Protein AF-A0A9E5KJV5-F1 (afdb_monomer)

Structure (mmCIF, N/CA/C/O backbone):
data_AF-A0A9E5KJV5-F1
#
_entry.id   AF-A0A9E5KJV5-F1
#
loop_
_atom_site.group_PDB
_atom_site.id
_atom_site.type_symbol
_atom_site.label_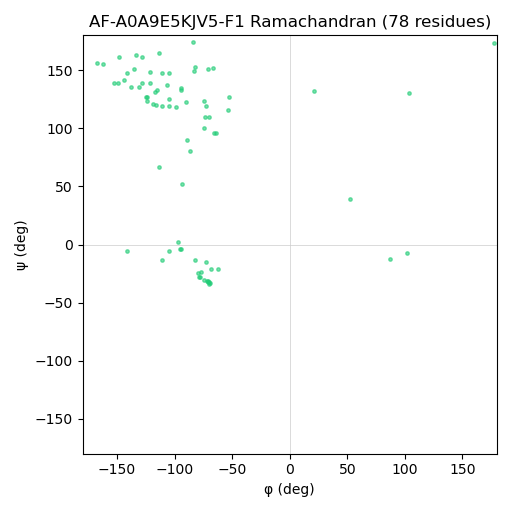atom_id
_atom_site.label_alt_id
_atom_site.label_comp_id
_atom_site.label_asym_id
_atom_site.label_entity_id
_atom_site.label_seq_id
_atom_site.pdbx_PDB_ins_code
_atom_site.Cartn_x
_atom_site.Cartn_y
_atom_site.Cartn_z
_atom_site.occupancy
_atom_site.B_iso_or_equiv
_atom_site.auth_seq_id
_atom_site.auth_comp_id
_atom_site.auth_asym_id
_atom_site.auth_atom_id
_atom_site.pdbx_PDB_model_num
ATOM 1 N N . MET A 1 1 ? -50.974 -2.371 33.736 1.00 33.44 1 MET A N 1
ATOM 2 C CA . MET A 1 1 ? -50.090 -3.422 33.194 1.00 33.44 1 MET A CA 1
ATOM 3 C C . MET A 1 1 ? -49.839 -3.162 31.712 1.00 33.44 1 MET A C 1
ATOM 5 O O . MET A 1 1 ? -50.806 -3.090 30.975 1.00 33.44 1 MET A O 1
ATOM 9 N N . ASN A 1 2 ? -48.563 -2.963 31.359 1.00 29.50 2 ASN A N 1
ATOM 10 C CA . ASN A 1 2 ? -47.816 -3.239 30.112 1.00 29.50 2 ASN A CA 1
ATOM 11 C C . ASN A 1 2 ? -48.614 -3.406 28.790 1.00 29.50 2 ASN A C 1
ATOM 13 O O . ASN A 1 2 ? -49.511 -4.233 28.709 1.00 29.50 2 ASN A O 1
ATOM 17 N N . THR A 1 3 ? -48.244 -2.766 27.675 1.00 36.03 3 THR A N 1
ATOM 18 C CA . THR A 1 3 ? -46.991 -3.032 26.934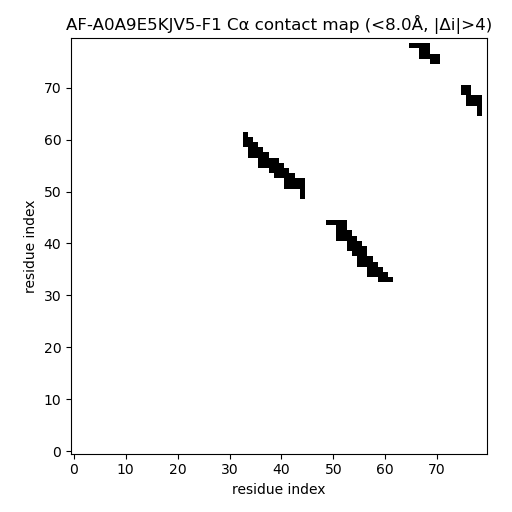 1.00 36.03 3 THR A CA 1
ATOM 19 C C . THR A 1 3 ? -46.675 -1.945 25.887 1.00 36.03 3 THR A C 1
ATOM 21 O O . THR A 1 3 ? -47.544 -1.209 25.433 1.00 36.03 3 THR A O 1
ATOM 24 N N . PHE A 1 4 ? -45.383 -1.855 25.566 1.00 43.66 4 PHE A N 1
ATOM 25 C CA . PHE A 1 4 ? -44.684 -0.913 24.688 1.00 43.66 4 PHE A CA 1
ATOM 26 C C . PHE A 1 4 ? -44.732 -1.303 23.192 1.00 43.66 4 PHE A C 1
ATOM 28 O O . PHE A 1 4 ? -45.036 -2.450 22.877 1.00 43.66 4 PHE A O 1
ATOM 35 N N . ASN A 1 5 ? -44.209 -0.389 22.345 1.00 36.00 5 ASN A N 1
ATOM 36 C CA . ASN A 1 5 ? -43.549 -0.593 21.028 1.00 36.00 5 ASN A CA 1
ATOM 37 C C . ASN A 1 5 ? -44.429 -0.235 19.796 1.00 36.00 5 ASN A C 1
ATOM 39 O O . ASN A 1 5 ? -45.572 -0.657 19.728 1.00 36.00 5 ASN A O 1
ATOM 43 N N . SER A 1 6 ? -44.025 0.547 18.781 1.00 39.81 6 SER A N 1
ATOM 44 C CA . SER A 1 6 ? -42.714 1.049 18.328 1.00 39.81 6 SER A CA 1
ATOM 45 C C . SER A 1 6 ? -42.868 2.386 17.578 1.00 39.81 6 SER A C 1
ATOM 47 O O . SER A 1 6 ? -43.733 2.505 16.714 1.00 39.81 6 SER A O 1
ATOM 49 N N . TYR A 1 7 ? -41.973 3.352 17.811 1.00 43.38 7 TYR A N 1
ATOM 50 C CA . TYR A 1 7 ? -41.745 4.481 16.896 1.00 43.38 7 TYR A CA 1
ATOM 51 C C . TYR A 1 7 ? -40.644 4.093 15.898 1.00 43.38 7 TYR A C 1
ATOM 53 O O . TYR A 1 7 ? -39.533 3.751 16.300 1.00 43.38 7 TYR A O 1
ATOM 61 N N . SER A 1 8 ? -40.944 4.150 14.599 1.00 52.12 8 SER A N 1
ATOM 62 C CA . SER A 1 8 ? -39.956 4.036 13.520 1.00 52.12 8 SER A CA 1
ATOM 63 C C . SER A 1 8 ? -39.495 5.427 13.086 1.00 52.12 8 SER A C 1
ATOM 65 O O . SER A 1 8 ? -40.336 6.282 12.804 1.00 52.12 8 SER A O 1
ATOM 67 N N . PRO A 1 9 ? -38.179 5.645 12.945 1.00 46.66 9 PRO A N 1
ATOM 68 C CA . PRO A 1 9 ? -37.695 6.567 11.927 1.00 46.66 9 PRO A CA 1
ATOM 69 C C . PRO A 1 9 ? -36.668 5.895 11.003 1.00 46.66 9 PRO A C 1
ATOM 71 O O . PR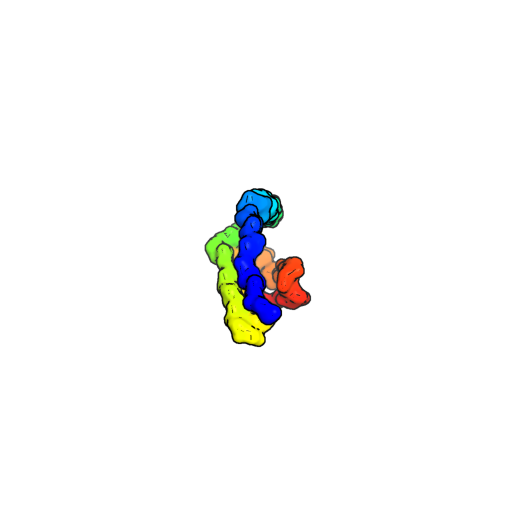O A 1 9 ? -35.669 5.324 11.434 1.00 46.66 9 PRO A O 1
ATOM 74 N N . LYS A 1 10 ? -36.923 5.982 9.694 1.00 50.25 10 LYS A N 1
ATOM 75 C CA . LYS A 1 10 ? -36.023 5.550 8.615 1.00 50.25 10 LYS A CA 1
ATOM 76 C C . LYS A 1 10 ? -34.803 6.477 8.534 1.00 50.25 10 LYS A C 1
ATOM 78 O O . LYS A 1 10 ? -34.915 7.613 8.079 1.00 50.25 10 LYS A O 1
ATOM 83 N N . THR A 1 11 ? -33.627 5.979 8.904 1.00 48.41 11 THR A N 1
ATOM 84 C CA . THR A 1 11 ? -32.347 6.699 8.797 1.00 48.41 11 THR A CA 1
ATOM 85 C C . THR A 1 11 ? -31.728 6.510 7.406 1.00 48.41 11 THR A C 1
ATOM 87 O O . THR A 1 11 ? -30.841 5.686 7.216 1.00 48.41 11 THR A O 1
ATOM 90 N N . ILE A 1 12 ? -32.188 7.274 6.410 1.00 56.84 12 ILE A N 1
ATOM 91 C CA . ILE A 1 12 ? -31.597 7.323 5.055 1.00 56.84 12 ILE A CA 1
ATOM 92 C C . ILE A 1 12 ? -31.002 8.719 4.833 1.00 56.84 12 ILE A C 1
ATOM 94 O O . ILE A 1 12 ? -31.530 9.514 4.062 1.00 56.84 12 ILE A O 1
ATOM 98 N N . ARG A 1 13 ? -29.948 9.078 5.575 1.00 52.66 13 ARG A N 1
ATOM 99 C CA . ARG A 1 13 ? -29.207 10.343 5.354 1.00 52.66 13 ARG A CA 1
ATOM 100 C C . ARG A 1 13 ? -27.682 10.249 5.515 1.00 52.66 13 ARG A C 1
ATOM 102 O O . ARG A 1 13 ? -26.998 11.207 5.182 1.00 52.66 13 ARG A O 1
ATOM 109 N N . SER A 1 14 ? -27.126 9.110 5.939 1.00 50.22 14 SER A N 1
ATOM 110 C CA . SER A 1 14 ? -25.689 9.003 6.271 1.00 50.22 14 SER A CA 1
ATOM 111 C C . SER A 1 14 ? -24.775 8.505 5.140 1.00 50.22 14 SER A C 1
ATOM 113 O O . SER A 1 14 ? -23.564 8.469 5.320 1.00 50.22 14 SER A O 1
ATOM 115 N N . GLY A 1 15 ? -25.312 8.125 3.973 1.00 51.19 15 GLY A N 1
ATOM 116 C CA . GLY A 1 15 ? -24.510 7.547 2.881 1.00 51.19 15 GLY A CA 1
ATOM 117 C C . GLY A 1 15 ? -23.705 8.561 2.056 1.00 51.19 15 GLY A C 1
ATOM 118 O O . GLY A 1 15 ? -22.651 8.220 1.533 1.00 51.19 15 GLY A O 1
ATOM 119 N N . LEU A 1 16 ? -24.166 9.814 1.966 1.00 55.06 16 LEU A N 1
ATOM 120 C CA . LEU A 1 16 ? -23.605 10.804 1.035 1.00 55.06 16 LEU A CA 1
ATOM 121 C C . LEU A 1 16 ? -22.302 11.453 1.539 1.00 55.06 16 LEU A C 1
ATOM 123 O O . LEU A 1 16 ? -21.472 11.887 0.744 1.00 55.06 16 LEU A O 1
ATOM 127 N N . LEU A 1 17 ? -22.093 11.482 2.860 1.00 52.66 17 LEU A N 1
ATOM 128 C CA . LEU A 1 17 ? -20.865 12.009 3.469 1.00 52.66 17 LEU A CA 1
ATOM 129 C C . LEU A 1 17 ? -19.701 11.009 3.398 1.00 52.66 17 LEU A C 1
ATOM 131 O O . LEU A 1 17 ? -18.547 11.420 3.315 1.00 52.66 17 LEU A O 1
ATOM 135 N N . ALA A 1 18 ? -19.994 9.704 3.372 1.00 53.12 18 ALA A N 1
ATOM 136 C CA . ALA A 1 18 ? -18.974 8.660 3.282 1.00 53.12 18 ALA A CA 1
ATOM 137 C C . ALA A 1 18 ? -18.301 8.618 1.897 1.00 53.12 18 ALA A C 1
ATOM 139 O O . ALA A 1 18 ? -17.102 8.370 1.799 1.00 53.12 18 ALA A O 1
ATOM 140 N N . SER A 1 19 ? -19.039 8.923 0.826 1.00 49.50 19 SER A N 1
ATOM 141 C CA . SER A 1 19 ? -18.516 8.910 -0.546 1.00 49.50 19 SER A CA 1
ATOM 142 C C . SER A 1 19 ? -17.549 10.062 -0.855 1.00 49.50 19 SER A C 1
ATOM 144 O O . SER A 1 19 ? -16.601 9.866 -1.611 1.00 49.50 19 SER A O 1
ATOM 146 N N . CYS A 1 20 ? -17.715 11.237 -0.235 1.00 51.00 20 CYS A N 1
ATOM 147 C CA . CYS A 1 20 ? -16.778 12.358 -0.415 1.00 51.00 20 CYS A CA 1
ATOM 148 C C . CYS A 1 20 ? -15.417 12.118 0.259 1.00 51.00 20 CYS A C 1
ATOM 150 O O . CYS A 1 20 ? -14.395 12.581 -0.245 1.00 51.00 20 CYS A O 1
ATOM 152 N N . ALA A 1 21 ? -15.379 11.373 1.368 1.00 55.56 21 ALA A N 1
ATOM 153 C CA . ALA A 1 21 ? -14.134 11.087 2.082 1.00 55.56 21 ALA A CA 1
ATOM 154 C C . ALA A 1 21 ? -13.198 10.146 1.297 1.00 55.56 21 ALA A C 1
ATOM 156 O O . ALA A 1 21 ? -11.982 10.316 1.352 1.00 55.56 21 ALA A O 1
ATOM 157 N N . LEU A 1 22 ? -13.742 9.199 0.518 1.00 58.44 22 LEU A N 1
ATOM 158 C CA . LEU A 1 22 ? -12.924 8.326 -0.336 1.00 58.44 22 LEU A CA 1
ATOM 159 C C . LEU A 1 22 ? -12.314 9.071 -1.534 1.00 58.44 22 LEU A C 1
ATOM 161 O O . LEU A 1 22 ? -11.204 8.746 -1.946 1.00 58.44 22 LEU A O 1
ATOM 165 N N . ALA A 1 23 ? -13.001 10.080 -2.077 1.00 56.69 23 ALA A N 1
ATOM 166 C CA . ALA A 1 23 ? -12.516 10.829 -3.238 1.00 56.69 23 ALA A CA 1
ATOM 167 C C . ALA A 1 23 ? -11.296 11.711 -2.909 1.00 56.69 23 ALA A C 1
ATOM 169 O O . ALA A 1 23 ? -10.412 11.877 -3.748 1.00 56.69 23 ALA A O 1
ATOM 170 N N . LEU A 1 24 ? -11.206 12.235 -1.680 1.00 53.97 24 LEU A N 1
ATOM 171 C CA . LEU A 1 24 ? -10.084 13.082 -1.256 1.00 53.97 24 LEU A CA 1
ATOM 172 C C . LEU A 1 24 ? -8.804 12.286 -0.943 1.00 53.97 24 LEU A C 1
ATOM 174 O O . LEU A 1 24 ? -7.707 12.829 -1.047 1.00 53.97 24 LEU A O 1
ATOM 178 N N . ALA A 1 25 ? -8.921 10.996 -0.612 1.00 56.19 25 ALA A N 1
ATOM 179 C CA . ALA A 1 25 ? -7.773 10.123 -0.352 1.00 56.19 25 ALA A CA 1
ATOM 180 C C . ALA A 1 25 ? -6.987 9.744 -1.626 1.00 56.19 25 ALA A C 1
ATOM 182 O O . ALA A 1 25 ? -5.856 9.274 -1.530 1.00 56.19 25 ALA A O 1
ATOM 183 N N . ALA A 1 26 ? -7.556 9.956 -2.819 1.00 56.38 26 ALA A N 1
ATOM 184 C CA . ALA A 1 26 ? -6.945 9.540 -4.084 1.00 56.38 26 ALA A CA 1
ATOM 185 C C . ALA A 1 26 ? -5.883 10.518 -4.637 1.00 56.38 26 ALA A C 1
ATOM 187 O O . ALA A 1 26 ? -5.141 10.157 -5.552 1.00 56.38 26 ALA A O 1
ATOM 188 N N . VAL A 1 27 ? -5.788 11.749 -4.112 1.00 53.19 27 VAL A N 1
ATOM 189 C CA . VAL A 1 27 ? -5.060 12.850 -4.787 1.00 53.19 27 VAL A CA 1
ATOM 190 C C . VAL A 1 27 ? -3.606 13.033 -4.311 1.00 53.19 27 VAL A C 1
ATOM 192 O O . VAL A 1 27 ?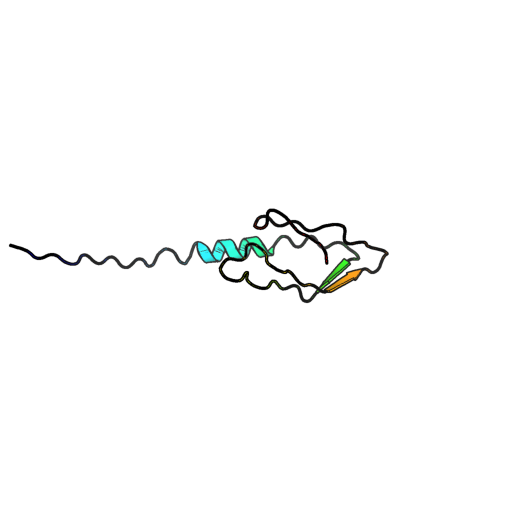 -2.857 13.805 -4.898 1.00 53.19 27 VAL A O 1
ATOM 195 N N . CYS A 1 28 ? -3.130 12.279 -3.319 1.00 49.62 28 CYS A N 1
ATOM 196 C CA . CYS A 1 28 ? -1.748 12.397 -2.828 1.00 49.62 28 CYS A CA 1
ATOM 197 C C . CYS A 1 28 ? -0.777 11.408 -3.500 1.00 49.62 28 CYS A C 1
ATOM 199 O O . CYS A 1 28 ? -0.055 10.691 -2.812 1.00 49.62 28 CYS A O 1
ATOM 201 N N . HIS A 1 29 ? -0.727 11.354 -4.833 1.00 54.84 29 HIS A N 1
ATOM 202 C CA . HIS A 1 29 ? 0.363 10.648 -5.517 1.00 54.84 29 HIS A CA 1
ATOM 203 C C . HIS A 1 29 ? 1.520 11.622 -5.754 1.00 54.84 29 HIS A C 1
ATOM 205 O O . HIS A 1 29 ? 1.581 12.302 -6.775 1.00 54.84 29 HIS A O 1
ATOM 211 N N . ALA A 1 30 ? 2.443 11.701 -4.792 1.00 55.84 30 ALA A N 1
ATOM 212 C CA . ALA A 1 30 ? 3.747 12.313 -5.018 1.00 55.84 30 ALA A CA 1
ATOM 213 C C . ALA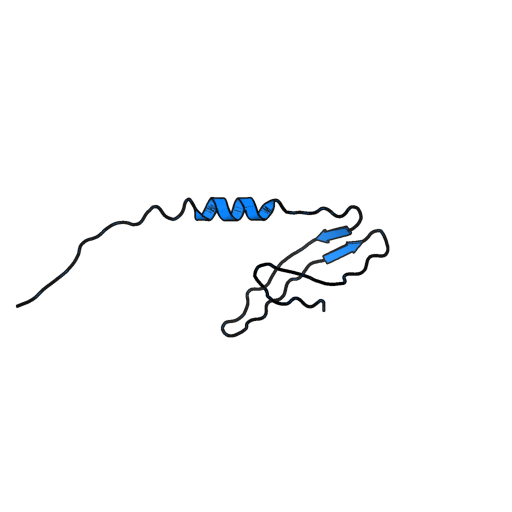 A 1 30 ? 4.505 11.449 -6.037 1.00 55.84 30 ALA A C 1
ATOM 215 O O . ALA A 1 30 ? 5.086 10.422 -5.694 1.00 55.84 30 ALA A O 1
ATOM 216 N N . GLN A 1 31 ? 4.438 11.827 -7.312 1.00 58.78 31 GLN A N 1
ATOM 217 C CA . GLN A 1 31 ? 5.157 11.136 -8.374 1.00 58.78 31 GLN A CA 1
ATOM 218 C C . GLN A 1 31 ? 6.636 11.510 -8.259 1.00 58.78 31 GLN A C 1
ATOM 220 O O . GLN A 1 31 ? 7.045 12.601 -8.656 1.00 58.78 31 GLN A O 1
ATOM 225 N N . VAL A 1 32 ? 7.444 10.629 -7.672 1.00 63.47 32 VAL A N 1
ATOM 226 C CA . VAL A 1 32 ? 8.899 10.788 -7.688 1.00 63.47 32 VAL A CA 1
ATOM 227 C C . VAL A 1 32 ? 9.383 10.450 -9.095 1.00 63.47 32 VAL A C 1
ATOM 229 O O . VAL A 1 32 ? 9.339 9.295 -9.517 1.00 63.47 32 VAL A O 1
ATOM 232 N N . SER A 1 33 ? 9.838 11.458 -9.840 1.00 63.47 33 SER A N 1
ATOM 233 C CA . SER A 1 33 ? 10.464 11.266 -11.151 1.00 63.47 33 SER A CA 1
ATOM 234 C C . SER A 1 33 ? 11.611 10.255 -11.039 1.00 63.47 33 SER A C 1
ATOM 236 O O . SER A 1 33 ? 12.585 10.504 -10.339 1.00 63.47 33 SER A O 1
ATOM 238 N N . GLY A 1 34 ? 11.481 9.104 -11.710 1.00 74.69 34 GLY A N 1
ATOM 239 C CA . GLY A 1 34 ? 12.493 8.037 -11.713 1.00 74.69 34 GLY A CA 1
ATOM 240 C C . GLY A 1 34 ? 12.194 6.832 -10.811 1.00 74.69 34 GLY A C 1
ATOM 241 O O . GLY A 1 34 ? 12.907 5.832 -10.916 1.00 74.69 34 GLY A O 1
ATOM 242 N N . ILE A 1 35 ? 11.138 6.877 -9.990 1.00 85.31 35 ILE A N 1
ATOM 243 C CA . ILE A 1 35 ? 10.638 5.729 -9.219 1.00 85.31 35 ILE A CA 1
ATOM 244 C C . ILE A 1 35 ? 9.226 5.387 -9.705 1.00 85.31 35 ILE A C 1
ATOM 246 O O . ILE A 1 35 ? 8.317 6.211 -9.645 1.00 85.31 35 ILE A O 1
ATOM 250 N N . ASP A 1 36 ? 9.052 4.167 -10.195 1.00 87.62 36 ASP A N 1
ATOM 251 C CA . ASP A 1 36 ? 7.781 3.600 -10.635 1.00 87.62 36 ASP A CA 1
ATOM 252 C C . ASP A 1 36 ? 7.293 2.605 -9.577 1.00 87.62 36 ASP A C 1
ATOM 254 O O . ASP A 1 36 ? 8.024 1.688 -9.198 1.00 87.62 36 ASP A O 1
ATOM 258 N N . VAL A 1 37 ? 6.073 2.800 -9.080 1.00 87.88 37 VAL A N 1
ATOM 259 C CA . VAL A 1 37 ? 5.445 1.927 -8.082 1.00 87.88 37 VAL A CA 1
ATOM 260 C C . VAL A 1 37 ? 4.185 1.340 -8.694 1.00 87.88 37 VAL A C 1
ATOM 262 O O . VAL A 1 37 ? 3.281 2.074 -9.092 1.00 87.88 37 VAL A O 1
ATOM 265 N N . LYS A 1 38 ? 4.125 0.013 -8.771 1.00 88.62 38 LYS A N 1
ATOM 266 C CA . LYS A 1 38 ? 3.039 -0.737 -9.411 1.00 88.62 38 LYS A CA 1
ATOM 267 C C . LYS A 1 38 ? 2.482 -1.806 -8.488 1.00 88.62 38 LYS A C 1
ATOM 269 O O . LYS A 1 38 ? 3.119 -2.186 -7.508 1.00 88.62 38 LYS A O 1
ATOM 274 N N . ASP A 1 39 ? 1.276 -2.265 -8.811 1.00 90.56 39 ASP A N 1
ATOM 275 C CA . ASP A 1 39 ? 0.608 -3.388 -8.145 1.00 90.56 39 ASP A CA 1
ATOM 276 C C . ASP A 1 39 ? 0.539 -3.230 -6.617 1.00 90.56 39 ASP A C 1
ATOM 278 O O . ASP A 1 39 ? 0.736 -4.182 -5.865 1.00 90.56 39 ASP A O 1
ATOM 282 N N . ALA A 1 40 ? 0.297 -2.001 -6.149 1.00 89.69 40 ALA A N 1
ATOM 283 C CA . ALA A 1 40 ? 0.219 -1.701 -4.728 1.00 89.69 40 ALA A CA 1
ATOM 284 C C . ALA A 1 40 ? -1.102 -2.209 -4.128 1.00 89.69 40 ALA A C 1
ATOM 286 O O . ALA A 1 40 ? -2.185 -1.819 -4.568 1.00 89.69 40 ALA A O 1
ATOM 287 N N . TRP A 1 41 ? -1.021 -3.048 -3.096 1.00 90.19 41 TRP A N 1
ATOM 288 C CA . TRP A 1 41 ? -2.176 -3.560 -2.362 1.00 90.19 41 TRP A CA 1
ATOM 289 C C . TRP A 1 41 ? -1.849 -3.814 -0.890 1.00 90.19 41 TRP A C 1
ATOM 291 O O . TRP A 1 41 ? -0.696 -3.919 -0.480 1.00 90.19 41 TRP A O 1
ATOM 301 N N . VAL A 1 42 ? -2.887 -3.900 -0.064 1.00 90.31 42 VAL A N 1
ATOM 302 C CA . VAL A 1 42 ? -2.763 -4.104 1.383 1.00 90.31 42 VAL A CA 1
ATOM 303 C C . VAL A 1 42 ? -3.693 -5.238 1.783 1.00 90.31 42 VAL A C 1
ATOM 305 O O . VAL A 1 42 ? -4.839 -5.287 1.333 1.00 90.31 42 VAL A O 1
ATOM 308 N N . ARG A 1 43 ? -3.221 -6.158 2.627 1.00 89.19 43 ARG A N 1
ATOM 309 C CA . ARG A 1 43 ? -4.092 -7.187 3.215 1.00 89.19 43 ARG A CA 1
ATOM 310 C C . ARG A 1 43 ? -4.832 -6.622 4.425 1.00 89.19 43 ARG A C 1
ATOM 312 O O . ARG A 1 43 ? -4.329 -5.737 5.104 1.00 89.19 43 ARG A O 1
ATOM 319 N N . THR A 1 44 ? -6.011 -7.127 4.758 1.00 86.56 44 THR A N 1
ATOM 320 C CA . THR A 1 44 ? -6.645 -6.746 6.029 1.00 86.56 44 THR A CA 1
ATOM 321 C C . THR A 1 44 ? -5.895 -7.373 7.203 1.00 86.56 44 THR A C 1
ATOM 323 O O . THR A 1 44 ? -5.305 -8.451 7.076 1.00 86.56 44 THR A O 1
ATOM 326 N N . SER A 1 45 ? -5.923 -6.722 8.365 1.00 86.56 45 SER A N 1
ATOM 327 C CA . SER A 1 45 ? -5.483 -7.373 9.597 1.00 86.56 45 SER A CA 1
ATOM 328 C C . SER A 1 45 ? -6.434 -8.519 9.958 1.00 86.56 45 SER A C 1
ATOM 330 O O . SER A 1 45 ? -7.617 -8.513 9.613 1.00 86.56 45 SER A O 1
ATOM 332 N N . VAL A 1 46 ? -5.907 -9.529 10.648 1.00 86.75 46 VAL A N 1
ATOM 333 C CA . VAL A 1 46 ? -6.715 -10.615 11.218 1.00 86.75 46 VAL A CA 1
ATOM 334 C C . VAL A 1 46 ? -7.276 -10.149 12.561 1.00 86.75 46 VAL A C 1
ATOM 336 O O . VAL A 1 46 ? -6.642 -9.357 13.261 1.00 86.75 46 VAL A O 1
ATOM 339 N N . GLN A 1 47 ? -8.453 -10.639 12.953 1.00 84.81 47 GLN A N 1
ATOM 340 C CA . GLN A 1 47 ? -9.028 -10.332 14.262 1.00 84.81 47 GLN A CA 1
ATOM 341 C C . GLN A 1 47 ? -8.024 -10.648 15.386 1.00 84.81 47 GLN A C 1
ATOM 343 O O . GLN A 1 47 ? -7.472 -11.742 15.455 1.00 84.81 47 GLN A O 1
ATOM 348 N N . GLY A 1 48 ? -7.774 -9.668 16.257 1.00 86.25 48 GLY A N 1
ATOM 349 C CA . GLY A 1 48 ? -6.794 -9.773 17.344 1.00 86.25 48 GLY A CA 1
ATOM 350 C C . GLY A 1 48 ? -5.357 -9.391 16.964 1.00 86.25 48 GLY A C 1
ATOM 351 O O . GLY A 1 48 ? -4.555 -9.150 17.861 1.00 86.25 48 GLY A O 1
ATOM 352 N N . GLN A 1 49 ? -5.032 -9.248 15.675 1.00 84.75 49 GLN A N 1
ATOM 353 C CA . GLN A 1 49 ? -3.725 -8.775 15.213 1.00 84.75 49 GLN A CA 1
ATOM 354 C C . GLN A 1 49 ? -3.744 -7.264 14.965 1.00 84.75 49 GLN A C 1
ATOM 356 O O . GLN A 1 49 ? -4.661 -6.719 14.349 1.00 84.75 49 GLN A O 1
ATOM 361 N N . LYS A 1 50 ? -2.708 -6.575 15.449 1.00 82.88 50 LYS A N 1
ATOM 362 C CA . LYS A 1 50 ? -2.515 -5.126 15.256 1.00 82.88 50 LYS A CA 1
ATOM 363 C C . LYS A 1 50 ? -1.579 -4.793 14.091 1.00 82.88 50 LYS A C 1
ATOM 365 O O . LYS A 1 50 ? -1.331 -3.623 13.834 1.00 82.88 50 LYS A O 1
ATOM 370 N N . ALA A 1 51 ? -1.093 -5.813 13.387 1.00 84.69 51 ALA A N 1
ATOM 371 C CA . ALA A 1 51 ? -0.233 -5.677 12.224 1.00 84.69 51 ALA A CA 1
ATOM 372 C C . ALA A 1 51 ? -1.003 -5.950 10.926 1.00 84.69 51 ALA A C 1
ATOM 374 O O . ALA A 1 51 ? -1.905 -6.793 10.870 1.00 84.69 51 ALA A O 1
ATOM 375 N N . THR A 1 52 ? -0.602 -5.253 9.869 1.00 89.44 52 THR A N 1
ATOM 376 C CA . THR A 1 52 ? -1.031 -5.499 8.493 1.00 89.44 52 THR A CA 1
ATOM 377 C C . THR A 1 52 ? 0.182 -5.484 7.556 1.00 89.44 52 THR A C 1
ATOM 379 O O . THR A 1 52 ? 1.252 -5.031 7.953 1.00 89.44 52 THR A O 1
ATOM 382 N N . GLY A 1 53 ? 0.026 -6.016 6.343 1.00 89.00 53 GLY A N 1
ATOM 383 C CA . GLY A 1 53 ? 1.054 -6.018 5.304 1.00 89.00 53 GLY A CA 1
ATOM 384 C C . GLY A 1 53 ? 0.611 -5.217 4.084 1.00 89.00 53 GLY A C 1
ATOM 385 O O . GLY A 1 53 ? -0.497 -5.429 3.582 1.00 89.00 53 GLY A O 1
ATOM 386 N N . ALA A 1 54 ? 1.489 -4.330 3.618 1.00 91.00 54 ALA A N 1
ATOM 387 C CA . ALA A 1 54 ? 1.379 -3.631 2.344 1.00 91.00 54 ALA A CA 1
ATOM 388 C C . ALA A 1 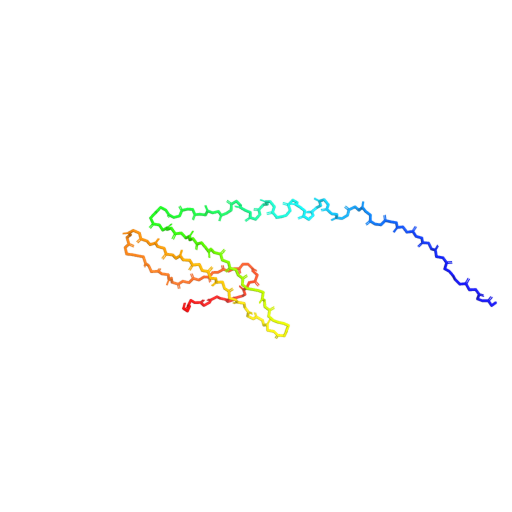54 ? 2.403 -4.209 1.361 1.00 91.00 54 ALA A C 1
ATOM 390 O O . ALA A 1 54 ? 3.550 -4.451 1.729 1.00 91.00 54 ALA A O 1
ATOM 391 N N . PHE A 1 55 ? 1.982 -4.421 0.122 1.00 92.00 55 PHE A N 1
ATOM 392 C CA . PHE A 1 55 ? 2.765 -5.035 -0.941 1.00 92.00 55 PHE A CA 1
ATOM 393 C C . PHE A 1 55 ? 2.722 -4.127 -2.159 1.00 92.00 55 PHE A C 1
ATOM 395 O O . PHE A 1 55 ? 1.678 -3.564 -2.471 1.00 92.00 55 PHE A O 1
ATOM 402 N N . MET A 1 56 ? 3.853 -3.967 -2.833 1.00 93.00 56 MET A N 1
ATOM 403 C CA . MET A 1 56 ? 3.973 -3.166 -4.048 1.00 93.00 56 MET A CA 1
ATOM 404 C C . MET A 1 56 ? 5.250 -3.551 -4.785 1.00 93.00 56 MET A C 1
ATOM 406 O O . MET A 1 56 ? 6.210 -4.015 -4.167 1.00 93.00 56 MET A O 1
ATOM 410 N N . ASN A 1 57 ? 5.275 -3.330 -6.092 1.00 90.75 57 ASN A N 1
ATOM 411 C CA . ASN A 1 57 ? 6.467 -3.487 -6.907 1.00 90.75 57 ASN A CA 1
ATOM 412 C C . ASN A 1 57 ? 7.108 -2.116 -7.143 1.00 90.75 57 ASN A C 1
ATOM 414 O O . ASN A 1 57 ? 6.478 -1.238 -7.731 1.00 90.75 57 ASN A O 1
ATOM 418 N N . ILE A 1 58 ? 8.346 -1.927 -6.682 1.00 90.25 58 ILE A N 1
ATOM 419 C CA . ILE A 1 58 ? 9.072 -0.657 -6.800 1.00 90.25 58 ILE A CA 1
ATOM 420 C C . ILE A 1 58 ? 10.219 -0.844 -7.786 1.00 90.25 58 ILE A C 1
ATOM 422 O O . ILE A 1 58 ? 11.123 -1.644 -7.559 1.00 90.25 58 ILE A O 1
ATOM 426 N N . THR A 1 59 ? 10.196 -0.080 -8.871 1.00 88.69 59 THR A N 1
ATOM 427 C CA . THR A 1 59 ? 11.273 -0.024 -9.862 1.00 88.69 59 THR A CA 1
ATOM 428 C C . THR A 1 59 ? 11.876 1.371 -9.858 1.00 88.69 59 THR A C 1
ATOM 430 O O . THR A 1 59 ? 11.149 2.358 -9.912 1.00 88.69 59 THR A O 1
ATOM 433 N N . SER A 1 60 ? 13.203 1.482 -9.828 1.00 88.00 60 SER A N 1
ATOM 434 C CA . SER A 1 60 ? 13.882 2.770 -9.981 1.00 88.00 60 SER A CA 1
ATOM 435 C C . SER A 1 60 ? 14.835 2.739 -11.165 1.00 88.00 60 SER A C 1
ATOM 437 O O . SER A 1 60 ? 15.493 1.728 -11.407 1.00 88.00 60 SER A O 1
ATOM 439 N N . LYS A 1 61 ? 14.865 3.833 -11.933 1.00 82.44 61 LYS A N 1
ATOM 440 C CA . LYS A 1 61 ? 15.800 4.000 -13.057 1.00 82.44 61 LYS A CA 1
ATOM 441 C C . LYS A 1 61 ? 17.220 4.299 -12.578 1.00 82.44 61 LYS A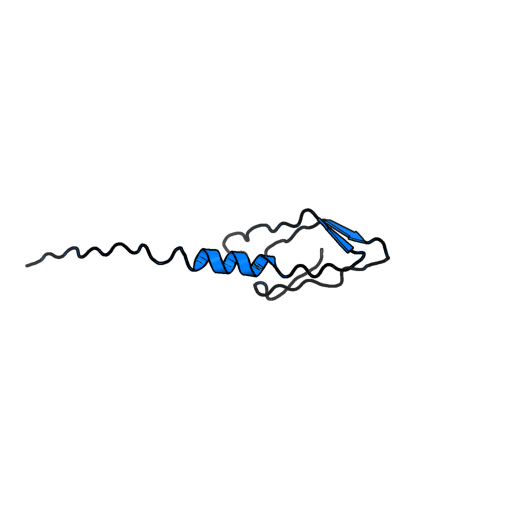 C 1
ATOM 443 O O . LYS A 1 61 ? 18.171 3.891 -13.233 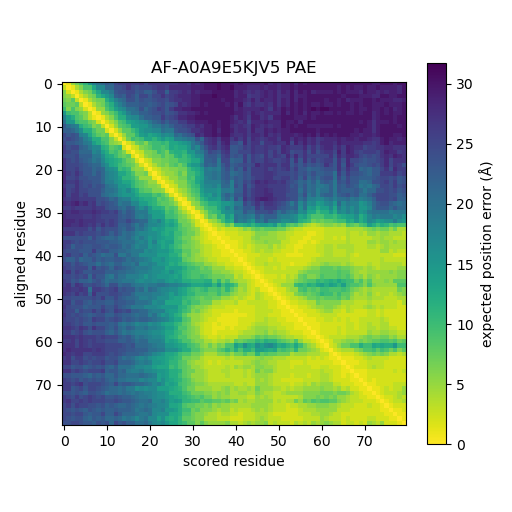1.00 82.44 61 LYS A O 1
ATOM 448 N N . ASP A 1 62 ? 17.332 4.956 -11.428 1.00 80.62 62 ASP A N 1
ATOM 449 C CA . ASP A 1 62 ? 18.587 5.321 -10.783 1.00 80.62 62 ASP A CA 1
ATOM 450 C C . ASP A 1 62 ? 18.734 4.543 -9.464 1.00 80.62 62 ASP A C 1
ATOM 452 O O . ASP A 1 62 ? 17.782 3.945 -8.965 1.00 80.62 62 ASP A O 1
ATOM 456 N N . GLY A 1 63 ? 19.935 4.502 -8.884 1.00 82.00 63 GLY A N 1
ATOM 457 C CA . GLY A 1 63 ? 20.169 3.786 -7.626 1.00 82.00 63 GLY A CA 1
ATOM 458 C C . GLY A 1 63 ? 19.378 4.390 -6.459 1.00 82.00 63 GLY A C 1
ATOM 459 O O . GLY A 1 63 ? 19.842 5.336 -5.827 1.00 82.00 63 GLY A O 1
ATOM 460 N N . ALA A 1 64 ? 18.208 3.827 -6.151 1.00 85.62 64 ALA A N 1
ATOM 461 C CA . ALA A 1 64 ? 17.360 4.232 -5.032 1.00 85.62 64 ALA A CA 1
ATOM 462 C C . ALA A 1 64 ? 17.319 3.159 -3.935 1.00 85.62 64 ALA A C 1
ATOM 464 O O . ALA A 1 64 ? 17.363 1.958 -4.205 1.00 85.62 64 ALA A O 1
ATOM 465 N N . LYS A 1 65 ? 17.192 3.596 -2.678 1.00 88.69 65 LYS A N 1
ATOM 466 C CA . LYS A 1 65 ? 17.048 2.717 -1.512 1.00 88.69 65 LYS A CA 1
ATOM 467 C C . LYS A 1 65 ? 15.775 3.066 -0.752 1.00 88.69 65 LYS A C 1
ATOM 469 O O . LYS A 1 65 ? 15.604 4.208 -0.330 1.00 88.69 65 LYS A O 1
ATOM 474 N N . LEU A 1 66 ? 14.923 2.071 -0.512 1.00 89.19 66 LEU A N 1
ATOM 475 C CA . LEU A 1 66 ? 13.797 2.208 0.407 1.00 89.19 66 LEU A CA 1
ATOM 476 C C . LEU A 1 66 ? 14.335 2.220 1.847 1.00 89.19 66 LEU A C 1
ATOM 478 O O . LEU A 1 66 ? 15.022 1.293 2.281 1.00 89.19 66 LEU A O 1
ATOM 482 N N . VAL A 1 67 ? 14.095 3.318 2.566 1.00 90.81 67 VAL A N 1
ATOM 483 C CA . VAL A 1 67 ? 14.635 3.539 3.923 1.00 90.81 67 VAL A CA 1
ATOM 484 C C . VAL A 1 67 ? 13.573 3.509 5.015 1.00 90.81 67 VAL A C 1
ATOM 486 O O . VAL A 1 67 ? 13.921 3.419 6.187 1.00 90.81 67 VAL A O 1
ATOM 489 N N . GLY A 1 68 ? 12.294 3.573 4.652 1.00 90.44 68 GLY A N 1
ATOM 490 C CA . GLY A 1 68 ? 11.204 3.570 5.613 1.00 90.44 68 GLY A CA 1
ATOM 491 C C . GLY A 1 68 ? 9.841 3.708 4.950 1.00 90.44 68 GLY A C 1
ATOM 492 O O . GLY A 1 68 ? 9.732 3.926 3.744 1.00 90.44 68 GLY A O 1
ATOM 493 N N . VAL A 1 69 ? 8.811 3.577 5.777 1.00 89.19 69 VAL A N 1
ATOM 494 C CA . VAL A 1 69 ? 7.391 3.637 5.421 1.00 89.19 69 VAL A CA 1
ATOM 495 C C . VAL A 1 69 ? 6.649 4.319 6.569 1.00 89.19 69 VAL A C 1
ATOM 497 O O . VAL A 1 69 ? 6.971 4.100 7.735 1.00 89.19 69 VAL A O 1
ATOM 500 N N . SER A 1 70 ? 5.655 5.147 6.248 1.00 89.88 70 SER A N 1
ATOM 501 C CA . SER A 1 70 ? 4.786 5.789 7.235 1.00 89.88 70 SER A CA 1
ATOM 502 C C . SER A 1 70 ? 3.321 5.706 6.813 1.00 89.88 70 SER A C 1
ATOM 504 O O . SER A 1 70 ? 3.000 5.629 5.627 1.00 89.88 70 SER A O 1
ATOM 506 N N . SER A 1 71 ? 2.419 5.691 7.796 1.00 85.50 71 SER A N 1
ATOM 507 C CA . SER A 1 71 ? 0.977 5.666 7.561 1.00 85.50 71 SER A CA 1
ATOM 508 C C . SER A 1 71 ? 0.233 6.395 8.684 1.00 85.50 71 SER A C 1
ATOM 510 O O . SER A 1 71 ? 0.559 6.183 9.848 1.00 85.50 71 SER A O 1
ATOM 512 N N . PRO A 1 72 ? -0.806 7.199 8.389 1.00 84.75 72 PRO A N 1
ATOM 513 C CA . PRO A 1 72 ? -1.623 7.840 9.425 1.00 84.75 72 PRO A CA 1
ATOM 514 C C . PRO A 1 72 ? -2.373 6.848 10.325 1.00 84.75 72 PRO A C 1
ATOM 516 O O . PRO A 1 72 ? -2.792 7.206 11.422 1.00 84.75 72 PRO A O 1
ATOM 519 N N . VAL A 1 73 ? -2.579 5.613 9.850 1.00 84.06 73 VAL A N 1
ATOM 520 C CA . VAL A 1 73 ? -3.369 4.582 10.544 1.00 84.06 73 VAL A CA 1
ATOM 521 C C . VAL A 1 73 ? -2.515 3.494 11.198 1.00 84.06 73 VAL A C 1
ATOM 523 O O . VAL A 1 73 ? -3.056 2.644 11.903 1.00 84.06 73 VAL A O 1
ATOM 526 N N . ALA A 1 74 ? -1.195 3.510 10.988 1.00 86.62 74 ALA A N 1
ATOM 527 C CA . ALA A 1 74 ? -0.260 2.585 11.618 1.00 86.62 74 ALA A CA 1
ATOM 528 C C . ALA A 1 74 ? 0.823 3.374 12.358 1.00 86.62 74 ALA A C 1
ATOM 530 O O . ALA A 1 74 ? 1.515 4.192 11.764 1.00 86.62 74 ALA A O 1
ATOM 531 N N . GLY A 1 75 ? 0.983 3.116 13.658 1.00 86.69 75 GLY A N 1
ATOM 532 C CA . GLY A 1 75 ? 1.973 3.827 14.474 1.00 86.69 75 GLY A CA 1
ATOM 533 C C . GLY A 1 75 ? 3.425 3.497 14.115 1.00 86.69 75 GLY A C 1
ATOM 534 O O . GLY A 1 75 ? 4.312 4.284 14.421 1.00 86.69 75 GLY A O 1
ATOM 535 N N . LEU A 1 76 ? 3.664 2.350 13.471 1.00 88.38 76 LEU A N 1
ATOM 536 C CA . LEU A 1 76 ? 4.979 1.869 13.048 1.00 88.38 76 LEU A CA 1
ATOM 537 C C . LEU A 1 76 ? 4.866 1.195 11.676 1.00 88.38 76 LEU A C 1
ATOM 539 O O . LEU A 1 76 ? 3.844 0.579 11.366 1.00 88.38 76 LEU A O 1
ATOM 543 N N . GLY A 1 77 ? 5.926 1.300 10.877 1.00 91.19 77 GLY A N 1
ATOM 544 C CA . GLY A 1 77 ? 6.067 0.625 9.593 1.00 91.19 77 GLY A CA 1
ATOM 545 C C . GLY A 1 77 ? 7.481 0.078 9.443 1.00 91.19 77 GLY A C 1
ATOM 546 O O . GLY A 1 77 ? 8.451 0.771 9.743 1.00 91.19 77 GLY A O 1
ATOM 547 N N . GLU A 1 78 ? 7.588 -1.159 8.973 1.00 91.12 78 GLU A N 1
ATOM 548 C CA . GLU A 1 78 ? 8.856 -1.843 8.725 1.00 91.12 78 GLU A CA 1
ATOM 549 C C . GLU A 1 78 ? 8.940 -2.249 7.251 1.00 91.12 78 GLU A C 1
ATOM 551 O O . GLU A 1 78 ? 7.918 -2.513 6.615 1.00 91.12 78 GLU A O 1
ATOM 556 N N . VAL A 1 79 ? 10.158 -2.276 6.707 1.00 90.75 79 VAL A N 1
ATOM 557 C CA . VAL A 1 79 ? 10.441 -2.715 5.332 1.00 90.75 79 VAL A CA 1
ATOM 558 C C . VAL A 1 79 ? 11.074 -4.096 5.408 1.00 90.75 79 VAL A C 1
ATOM 560 O O . VAL A 1 79 ? 12.124 -4.237 6.037 1.00 90.75 79 VAL A O 1
ATOM 563 N N . HIS A 1 80 ? 10.420 -5.092 4.811 1.00 89.56 80 HIS A N 1
ATOM 564 C CA . HIS A 1 80 ? 10.870 -6.487 4.756 1.00 89.56 80 HIS A CA 1
ATOM 565 C C . HIS A 1 80 ? 11.153 -6.889 3.311 1.00 89.56 80 HIS A C 1
ATOM 567 O O . HIS A 1 80 ? 10.421 -6.403 2.418 1.00 89.56 80 HIS A O 1
#

pLDDT: mean 72.31, std 19.13, range [29.5, 93.0]

Sequence (80 aa):
MNTFNSYSPKTIRSGLLASCALALAAVCHAQVSGIDVKDAWVRTSVQGQKATGAFMNITSKDGAKLVGVSSPVAGLGEVH

Radius of gyration: 21.83 Å; Cα contacts (8 Å, |Δi|>4): 52; chains: 1; bounding box: 70×24×46 Å

Foldseek 3Di:
DDDDDDDDDDPPDPPPVVVVVVVVVPPPDPDDVFKDKDPWDWDDDDVPDPDTDIDIDIDGPDDDDDDADDDPSHPGTDDD

Mean predicted aligned error: 14.66 Å

Solvent-accessible surface area (backbone atoms only 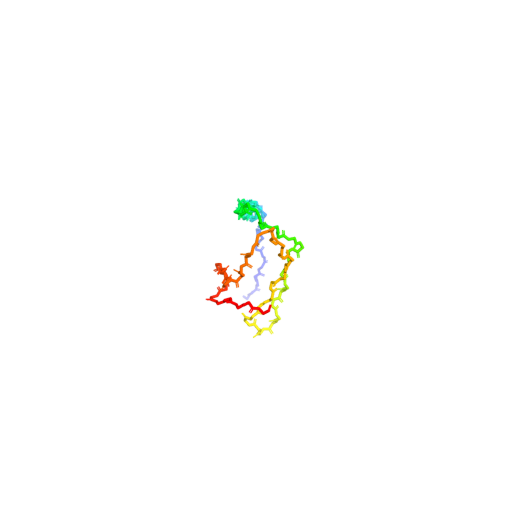— not comparable to full-atom values): 5833 Å² total; per-residue (Å²): 134,89,86,86,89,84,89,86,79,88,86,86,74,74,70,70,66,58,59,57,58,60,62,64,69,69,71,78,72,82,78,51,88,58,54,49,77,41,82,70,48,68,55,79,55,53,92,94,50,94,60,69,55,78,47,62,47,78,48,57,82,56,100,75,77,93,86,76,57,85,52,99,88,41,100,72,57,84,87,131

Secondary structure (DSSP, 8-state):
-------------SHHHHHHHHHHTT------TTEEEEEEEEPPPPTT-----EEEEEEESS--------BTTBS-----

Nearest PDB structures (foldseek):
  7aeb-assembly1_S  TM=4.479E-01  e=8.514E+00  Algoriphagus machipongonensis
  6rao-assembly1_H  TM=5.361E-01  e=9.096E+00  Serratia entomophila
  6ue8-assembly1_D  TM=3.412E-01  e=9.096E+00  Homo sapiens